Protein AF-A0A397S7T9-F1 (afdb_monomer_lite)

Organism: NCBI:txid658196

Foldseek 3Di:
DDDLLNVLVCCVVVVDDLVVLLVVLVVLDDPQLLSSVVSLVVNLVSNVVVVHDPVSNVSSDDPVSVVVNVVVVVVVVVVVVPVPDPDDPCLPPVNLVVVVVPDDPVDDDDPVVVVSVCSVVVNDPVVVVVDDDDCPDPPDDDDD

pLDDT: mean 87.23, std 10.64, range [47.84, 97.5]

Radius of gyration: 24.39 Å; chains: 1; bounding box: 44×32×79 Å

Sequence (144 aa):
GETIESIAQRIVRDNLGEKEIKAIAKALTTPNPVITTSHLSRLRRELRKLNAPKKIISTTLDEKTTCASNKIQKERRDQCKNEGIDFPDHFSLESVKERLDFYDVSNTPDVQALADVMIMLCIRPAEIKDLHISNGGVIGYAKN

Secondary structure (DSSP, 8-state):
---HHHHHHHHHHTT--HHHHHHHHHHT--SSHHHHHHHHHHHHHHHHHTT--HHHHHHT--HHHHHHHHHHHHHHHHHHTTS-----GGGSHHHHHHHHHT--TTSPP-HHHHHHHHHHHT--HHHHTT--------------

Structure (mmCIF, N/CA/C/O backbone):
data_AF-A0A397S7T9-F1
#
_entry.id   AF-A0A397S7T9-F1
#
loop_
_atom_site.group_PDB
_atom_site.id
_atom_site.type_symbol
_atom_site.label_atom_id
_atom_site.label_alt_id
_atom_site.label_comp_id
_atom_site.label_asym_id
_atom_site.label_entity_id
_atom_site.label_seq_id
_atom_site.pdbx_PDB_ins_code
_atom_site.Cartn_x
_atom_site.Cartn_y
_atom_site.Cartn_z
_atom_site.occupancy
_atom_site.B_iso_or_equiv
_atom_site.auth_seq_id
_atom_site.auth_comp_id
_atom_site.auth_asym_id
_atom_site.auth_atom_id
_atom_site.pdbx_PDB_model_num
ATOM 1 N N . GLY A 1 1 ? 3.751 -14.530 14.466 1.00 64.75 1 GLY A N 1
ATOM 2 C CA . GLY A 1 1 ? 2.804 -13.504 14.946 1.00 64.75 1 GLY A CA 1
ATOM 3 C C . GLY A 1 1 ? 1.504 -13.631 14.182 1.00 64.75 1 GLY A C 1
ATOM 4 O O . GLY A 1 1 ? 1.533 -14.145 13.072 1.00 64.75 1 GLY A O 1
ATOM 5 N N . GLU A 1 2 ? 0.388 -13.211 14.773 1.00 81.25 2 GLU A N 1
ATOM 6 C CA . GLU A 1 2 ? -0.929 -13.197 14.118 1.00 81.25 2 GLU A CA 1
ATOM 7 C C . GLU A 1 2 ? -0.890 -12.324 12.844 1.00 81.25 2 GLU A C 1
ATOM 9 O O . GLU A 1 2 ? -0.288 -11.248 12.854 1.00 81.25 2 GLU A O 1
ATOM 14 N N . THR A 1 3 ? -1.475 -12.781 11.731 1.00 93.50 3 THR A N 1
ATOM 15 C CA . THR A 1 3 ? -1.469 -12.012 10.477 1.00 93.50 3 THR A CA 1
ATOM 16 C C . THR A 1 3 ? -2.605 -10.987 10.475 1.00 93.50 3 THR A C 1
ATOM 18 O O . THR A 1 3 ? -3.627 -11.152 11.136 1.00 93.50 3 THR A O 1
ATOM 21 N N . ILE A 1 4 ? -2.469 -9.912 9.693 1.00 94.69 4 ILE A N 1
ATOM 22 C CA . ILE A 1 4 ? -3.544 -8.910 9.553 1.00 94.69 4 ILE A CA 1
ATOM 23 C C . ILE A 1 4 ? -4.836 -9.543 9.005 1.00 94.69 4 ILE A C 1
ATOM 25 O O . ILE A 1 4 ? -5.935 -9.105 9.341 1.00 94.69 4 ILE A O 1
ATOM 29 N N . GLU A 1 5 ? -4.707 -10.591 8.193 1.00 95.81 5 GLU A N 1
ATOM 30 C CA . GLU A 1 5 ? -5.841 -11.351 7.673 1.00 95.81 5 GLU A CA 1
ATOM 31 C C . GLU A 1 5 ? -6.559 -12.136 8.776 1.00 95.81 5 GLU A C 1
ATOM 33 O O . GLU A 1 5 ? -7.776 -12.011 8.908 1.00 95.81 5 GLU A O 1
ATOM 38 N N . SER A 1 6 ? -5.826 -12.866 9.626 1.00 95.81 6 SER A N 1
ATOM 39 C CA . SER A 1 6 ? -6.439 -13.601 10.738 1.00 95.81 6 SER A CA 1
ATOM 40 C C . SER A 1 6 ? -7.075 -12.660 11.768 1.00 95.81 6 SER A C 1
ATOM 42 O O . SER A 1 6 ? -8.144 -12.964 12.294 1.00 95.81 6 SER A O 1
ATOM 44 N N . ILE A 1 7 ? -6.491 -11.472 11.986 1.00 95.94 7 ILE A N 1
ATOM 45 C CA . ILE A 1 7 ? -7.096 -10.414 12.813 1.00 95.94 7 ILE A CA 1
ATOM 46 C C . ILE A 1 7 ? -8.439 -9.959 12.223 1.00 95.94 7 ILE A C 1
ATOM 48 O O . ILE A 1 7 ? -9.420 -9.840 12.957 1.00 95.94 7 ILE A O 1
ATOM 52 N N . ALA A 1 8 ? -8.505 -9.708 10.910 1.00 96.44 8 ALA A N 1
ATOM 53 C CA . ALA A 1 8 ? -9.741 -9.292 10.244 1.00 96.44 8 ALA A CA 1
ATOM 54 C C . ALA A 1 8 ? -10.831 -10.370 10.342 1.00 96.44 8 ALA A C 1
ATOM 56 O O . ALA A 1 8 ? -11.978 -10.058 10.663 1.00 96.44 8 ALA A O 1
ATOM 57 N N . GLN A 1 9 ? -10.461 -11.636 10.125 1.00 96.38 9 GLN A N 1
ATOM 58 C CA . GLN A 1 9 ? -11.365 -12.776 10.280 1.00 96.38 9 GLN A CA 1
ATOM 59 C C . GLN A 1 9 ? -11.897 -12.878 11.712 1.00 96.38 9 GLN A C 1
ATOM 61 O O . GLN A 1 9 ? -13.097 -13.064 11.896 1.00 96.38 9 GLN A O 1
ATOM 66 N N . ARG A 1 10 ? -11.034 -12.697 12.724 1.00 96.06 10 ARG A N 1
ATOM 67 C CA . ARG A 1 10 ? -11.430 -12.685 14.140 1.00 96.06 10 ARG A CA 1
ATOM 68 C C . ARG A 1 10 ? -12.434 -11.575 14.445 1.00 96.06 10 ARG A C 1
ATOM 70 O O . ARG A 1 10 ? -13.454 -11.847 15.064 1.00 96.06 10 ARG A O 1
ATOM 77 N N . ILE A 1 11 ? -12.184 -10.352 13.969 1.00 95.44 11 ILE A N 1
ATOM 78 C CA . ILE A 1 11 ? -13.087 -9.205 14.178 1.00 95.44 11 ILE A CA 1
ATOM 79 C C . ILE A 1 11 ? -14.503 -9.508 13.673 1.00 95.44 11 ILE A C 1
ATOM 81 O O . ILE A 1 11 ? -15.473 -9.210 14.368 1.00 95.44 11 ILE A O 1
ATOM 85 N N . VAL A 1 12 ? -14.618 -10.086 12.472 1.00 94.69 12 VAL A N 1
ATOM 86 C CA . VAL A 1 12 ? -15.917 -10.384 11.850 1.00 94.69 12 VAL A CA 1
ATOM 87 C C . VAL A 1 12 ? -16.585 -11.594 12.500 1.00 94.69 12 VAL A C 1
ATOM 89 O O . VAL A 1 12 ? -17.764 -11.525 12.828 1.00 94.69 12 VAL A O 1
ATOM 92 N N . ARG A 1 13 ? -15.844 -12.686 12.717 1.00 95.69 13 ARG A N 1
ATOM 93 C CA . ARG A 1 13 ? -16.377 -13.929 13.292 1.00 95.69 13 ARG A CA 1
ATOM 94 C C . ARG A 1 13 ? -16.879 -13.736 14.722 1.00 95.69 13 ARG A C 1
ATOM 96 O O . ARG A 1 13 ? -17.954 -14.222 15.057 1.00 95.69 13 ARG A O 1
ATOM 103 N N . ASP A 1 14 ? -16.114 -13.020 15.540 1.00 95.69 14 ASP A N 1
ATOM 104 C CA . ASP A 1 14 ? -16.400 -12.863 16.968 1.00 95.69 14 ASP A CA 1
ATOM 105 C C . ASP A 1 14 ? -17.301 -11.638 17.237 1.00 95.69 14 ASP A C 1
ATOM 107 O O . ASP A 1 14 ? -17.645 -11.363 18.382 1.00 95.69 14 ASP A O 1
ATOM 111 N N . ASN A 1 15 ? -17.711 -10.909 16.186 1.00 93.50 15 ASN A N 1
ATOM 112 C CA . ASN A 1 15 ? -18.537 -9.698 16.259 1.00 93.50 15 ASN A CA 1
ATOM 113 C C . ASN A 1 15 ? -17.996 -8.654 17.252 1.00 93.50 15 ASN A C 1
ATOM 115 O O . ASN A 1 15 ? -18.744 -8.095 18.058 1.00 93.50 15 ASN A O 1
ATOM 119 N N . LEU A 1 16 ? -16.685 -8.392 17.186 1.00 94.88 16 LEU A N 1
ATOM 120 C CA . LEU A 1 16 ? -16.001 -7.536 18.156 1.00 94.88 16 LEU A CA 1
ATOM 121 C C . LEU A 1 16 ? -16.584 -6.119 18.200 1.00 94.88 16 LEU A C 1
ATOM 123 O O . LEU A 1 16 ? -16.919 -5.509 17.178 1.00 94.88 16 LEU A O 1
ATOM 127 N N . GLY A 1 17 ? -16.649 -5.569 19.410 1.00 92.94 17 GLY A N 1
ATOM 128 C CA . GLY A 1 17 ? -17.130 -4.220 19.655 1.00 92.94 17 GLY A CA 1
ATOM 129 C C . GLY A 1 17 ? -16.114 -3.143 19.267 1.00 92.94 17 GLY A C 1
ATOM 130 O O . GLY A 1 17 ? -14.912 -3.374 19.126 1.00 92.94 17 GLY A O 1
ATOM 131 N N . GLU A 1 18 ? -16.584 -1.897 19.171 1.00 93.62 18 GLU A N 1
ATOM 132 C CA . GLU A 1 18 ? -15.755 -0.748 18.777 1.00 93.62 18 GLU A CA 1
ATOM 133 C C . GLU A 1 18 ? -14.507 -0.565 19.664 1.00 93.62 18 GLU A C 1
ATOM 135 O O . GLU A 1 18 ? -13.429 -0.222 19.177 1.00 93.62 18 GLU A O 1
ATOM 140 N N . LYS A 1 19 ? -14.640 -0.814 20.974 1.00 94.50 19 LYS A N 1
ATOM 141 C CA . LYS A 1 19 ? -13.539 -0.694 21.941 1.00 94.50 19 LYS A CA 1
ATOM 142 C C . LYS A 1 19 ? -12.433 -1.721 21.688 1.00 94.50 19 LYS A C 1
ATOM 144 O O . LYS A 1 19 ? -11.257 -1.375 21.759 1.00 94.50 19 LYS A O 1
ATOM 149 N N . GLU A 1 20 ? -12.804 -2.953 21.361 1.00 95.12 20 GLU A N 1
ATOM 150 C CA . GLU A 1 20 ? -11.862 -4.041 21.083 1.00 95.12 20 GLU A CA 1
ATOM 151 C C . GLU A 1 20 ? -11.155 -3.810 19.750 1.00 95.12 20 GLU A C 1
ATOM 153 O O . GLU A 1 20 ? -9.935 -3.922 19.663 1.00 95.12 20 GLU A O 1
ATOM 158 N N . ILE A 1 21 ? -11.898 -3.368 18.731 1.00 94.62 21 ILE A N 1
ATOM 159 C CA . ILE A 1 21 ? -11.330 -2.987 17.433 1.00 94.62 21 ILE A CA 1
ATOM 160 C C . ILE A 1 21 ? -10.327 -1.835 17.597 1.00 94.62 21 ILE A C 1
ATOM 162 O O . ILE A 1 21 ? -9.244 -1.878 17.012 1.00 94.62 21 ILE A O 1
ATOM 166 N N . LYS A 1 22 ? -10.634 -0.830 18.432 1.00 94.56 22 LYS A N 1
ATOM 167 C CA . LYS A 1 22 ? -9.692 0.253 18.774 1.00 94.56 22 LYS A CA 1
ATOM 168 C C . LYS A 1 22 ? -8.440 -0.270 19.478 1.00 94.56 22 LYS A C 1
ATOM 170 O O . LYS A 1 22 ? -7.342 0.191 19.171 1.00 94.56 22 LYS A O 1
ATOM 175 N N . ALA A 1 23 ? -8.580 -1.229 20.391 1.00 94.81 23 ALA A N 1
ATOM 176 C CA . ALA A 1 23 ? -7.441 -1.851 21.063 1.00 94.81 23 ALA A CA 1
ATOM 177 C C . ALA A 1 23 ? -6.550 -2.621 20.075 1.00 94.81 23 ALA A C 1
ATOM 179 O O . ALA A 1 23 ? -5.331 -2.459 20.102 1.00 94.81 23 ALA A O 1
ATOM 180 N N . ILE A 1 24 ? -7.151 -3.372 19.147 1.00 94.19 24 ILE A N 1
ATOM 181 C CA . ILE A 1 24 ? -6.439 -4.066 18.065 1.00 94.19 24 ILE A CA 1
ATOM 182 C C . ILE A 1 24 ? -5.706 -3.063 17.169 1.00 94.19 24 ILE A C 1
ATOM 184 O O . ILE A 1 24 ? -4.518 -3.231 16.905 1.00 94.19 24 ILE A O 1
ATOM 188 N N . ALA A 1 25 ? -6.380 -1.996 16.730 1.00 93.19 25 ALA A N 1
ATOM 189 C CA . ALA A 1 25 ? -5.763 -0.960 15.905 1.00 93.19 25 ALA A CA 1
ATOM 190 C C . ALA A 1 25 ? -4.562 -0.316 16.617 1.00 93.19 25 ALA A C 1
ATOM 192 O O . ALA A 1 25 ? -3.509 -0.143 16.009 1.00 93.19 25 ALA A O 1
ATOM 193 N N . LYS A 1 26 ? -4.686 -0.045 17.922 1.00 93.06 26 LYS A N 1
ATOM 194 C CA . LYS A 1 26 ? -3.596 0.485 18.748 1.00 93.06 26 LYS A CA 1
ATOM 195 C C . LYS A 1 26 ? -2.440 -0.506 18.909 1.00 93.06 26 LYS A C 1
ATOM 197 O O . LYS A 1 26 ? -1.292 -0.081 18.933 1.00 93.06 26 LYS A O 1
ATOM 202 N N . ALA A 1 27 ? -2.717 -1.806 18.996 1.00 93.38 27 ALA A N 1
ATOM 203 C CA . ALA A 1 27 ? -1.684 -2.841 19.049 1.00 93.38 27 ALA A CA 1
ATOM 204 C C . ALA A 1 27 ? -0.917 -2.988 17.719 1.00 93.38 27 ALA A C 1
ATOM 206 O O . ALA A 1 27 ? 0.233 -3.418 17.720 1.00 93.38 27 ALA A O 1
ATOM 207 N N . LEU A 1 28 ? -1.527 -2.602 16.591 1.00 92.00 28 LEU A N 1
ATOM 208 C CA . LEU A 1 28 ? -0.873 -2.547 15.277 1.00 92.00 28 LEU A CA 1
ATOM 209 C C . LEU A 1 28 ? -0.023 -1.284 15.072 1.00 92.00 28 LEU A C 1
ATOM 211 O O . LEU A 1 28 ? 0.694 -1.186 14.068 1.00 92.00 28 LEU A O 1
ATOM 215 N N . THR A 1 29 ? -0.099 -0.327 16.000 1.00 92.19 29 THR A N 1
ATOM 216 C CA . THR A 1 29 ? 0.695 0.897 15.968 1.00 92.19 29 THR A CA 1
ATOM 217 C C . THR A 1 29 ? 2.158 0.605 16.253 1.00 92.19 29 THR A C 1
ATOM 219 O O . THR A 1 29 ? 2.525 -0.036 17.232 1.00 92.19 29 THR A O 1
ATOM 222 N N . THR A 1 30 ? 3.007 1.149 15.394 1.00 91.44 30 THR A N 1
ATOM 223 C CA . THR A 1 30 ? 4.461 1.151 15.524 1.00 91.44 30 THR A CA 1
ATOM 224 C C . THR A 1 30 ? 4.965 2.590 15.690 1.00 91.44 30 THR A C 1
ATOM 226 O O . THR A 1 30 ? 4.248 3.529 15.322 1.00 91.44 30 THR A O 1
ATOM 229 N N . PRO A 1 31 ? 6.204 2.798 16.178 1.00 91.38 31 PRO A N 1
ATOM 230 C CA . PRO A 1 31 ? 6.805 4.133 16.248 1.00 91.38 31 PRO A CA 1
ATOM 231 C C . PRO A 1 31 ? 6.881 4.843 14.889 1.00 91.38 31 PRO A C 1
ATOM 233 O O . PRO A 1 31 ? 6.898 6.069 14.834 1.00 91.38 31 PRO A O 1
ATOM 236 N N . ASN A 1 32 ? 6.907 4.087 13.785 1.00 93.19 32 ASN A N 1
ATOM 237 C CA . ASN A 1 32 ? 6.895 4.642 12.441 1.00 93.19 32 ASN A CA 1
ATOM 238 C C . ASN A 1 32 ? 5.445 4.812 11.945 1.00 93.19 32 ASN A C 1
ATOM 240 O O . ASN A 1 32 ? 4.783 3.817 11.624 1.00 93.19 32 ASN A O 1
ATOM 244 N N . PRO A 1 33 ? 4.944 6.051 11.792 1.00 91.69 33 PRO A N 1
ATOM 245 C CA . PRO A 1 33 ? 3.565 6.275 11.376 1.00 91.69 33 PRO A CA 1
ATOM 246 C C . PRO A 1 33 ? 3.277 5.747 9.961 1.00 91.69 33 PRO A C 1
ATOM 248 O O . PRO A 1 33 ? 2.140 5.376 9.701 1.00 91.69 33 PRO A O 1
ATOM 251 N N . VAL A 1 34 ? 4.278 5.626 9.075 1.00 93.38 34 VAL A N 1
ATOM 252 C CA . VAL A 1 34 ? 4.116 5.052 7.720 1.00 93.38 34 VAL A CA 1
ATOM 253 C C . VAL A 1 34 ? 3.858 3.543 7.763 1.00 93.38 34 VAL A C 1
ATOM 255 O O . VAL A 1 34 ? 3.054 3.014 6.996 1.00 93.38 34 VAL A O 1
ATOM 258 N N . ILE A 1 35 ? 4.520 2.828 8.675 1.00 93.56 35 ILE A N 1
ATOM 259 C CA . ILE A 1 35 ? 4.282 1.39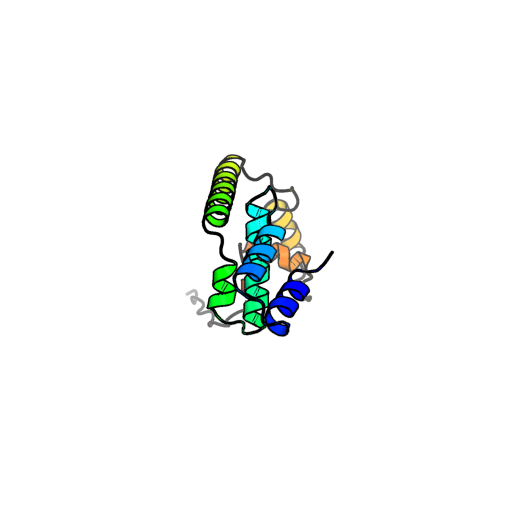0 8.862 1.00 93.56 35 ILE A CA 1
ATOM 260 C C . ILE A 1 35 ? 2.905 1.185 9.495 1.00 93.56 35 ILE A C 1
ATOM 262 O O . ILE A 1 35 ? 2.119 0.361 9.026 1.00 93.56 35 ILE A O 1
ATOM 266 N N . THR A 1 36 ? 2.573 1.994 10.503 1.00 93.94 36 THR A N 1
ATOM 267 C CA . THR A 1 36 ? 1.263 1.957 11.158 1.00 93.94 36 THR A CA 1
ATOM 268 C C . THR A 1 36 ? 0.121 2.191 10.168 1.00 93.94 36 THR A C 1
ATOM 270 O O . THR A 1 36 ? -0.821 1.397 10.115 1.00 93.94 36 THR A O 1
ATOM 273 N N . THR A 1 37 ? 0.196 3.234 9.332 1.00 94.56 37 THR A N 1
ATOM 274 C CA . THR A 1 37 ? -0.833 3.488 8.311 1.00 94.56 37 THR A CA 1
ATOM 275 C C . THR A 1 37 ? -0.936 2.350 7.304 1.00 94.56 37 THR A C 1
ATOM 277 O O . THR A 1 37 ? -2.050 2.011 6.898 1.00 94.56 37 THR A O 1
ATOM 280 N N . SER A 1 38 ? 0.180 1.722 6.927 1.00 93.88 38 SER A N 1
ATOM 281 C CA . SER A 1 38 ? 0.187 0.542 6.056 1.00 93.88 38 SER A CA 1
ATOM 282 C C . SER A 1 38 ? -0.572 -0.634 6.684 1.00 93.88 38 SER A C 1
ATOM 284 O O . SER A 1 38 ? -1.491 -1.178 6.062 1.00 93.88 38 SER A O 1
ATOM 286 N N . HIS A 1 39 ? -0.281 -0.971 7.946 1.00 95.12 39 HIS A N 1
ATOM 287 C CA . HIS A 1 39 ? -0.968 -2.041 8.676 1.00 95.12 39 HIS A CA 1
ATOM 288 C C . HIS A 1 39 ? -2.478 -1.792 8.785 1.00 95.12 39 HIS A C 1
ATOM 290 O O . HIS A 1 39 ? -3.275 -2.662 8.426 1.00 95.12 39 HIS A O 1
ATOM 296 N N . LEU A 1 40 ? -2.885 -0.586 9.197 1.00 95.31 40 LEU A N 1
ATOM 297 C CA . LEU A 1 40 ? -4.300 -0.219 9.319 1.00 95.31 40 LEU A CA 1
ATOM 298 C C . LEU A 1 40 ? -5.010 -0.175 7.957 1.00 95.31 40 LEU A C 1
ATOM 300 O O . LEU A 1 40 ? -6.183 -0.527 7.839 1.00 95.31 40 LEU A O 1
ATOM 304 N N . SER A 1 41 ? -4.318 0.226 6.889 1.00 95.00 41 SER A N 1
ATOM 305 C CA . SER A 1 41 ? -4.864 0.195 5.524 1.00 95.00 41 SER A CA 1
ATOM 306 C C . SER A 1 41 ? -5.090 -1.224 5.028 1.00 95.00 41 SER A C 1
ATOM 308 O O . SER A 1 41 ? -6.144 -1.515 4.454 1.00 95.00 41 SER A O 1
ATOM 310 N N . ARG A 1 42 ? -4.133 -2.117 5.292 1.00 96.12 42 ARG A N 1
ATOM 311 C CA . ARG A 1 42 ? -4.267 -3.536 4.975 1.00 96.12 42 ARG A CA 1
ATOM 312 C C . ARG A 1 42 ? -5.420 -4.160 5.758 1.00 96.12 42 ARG A C 1
ATOM 314 O O . ARG A 1 42 ? -6.257 -4.805 5.136 1.00 96.12 42 ARG A O 1
ATOM 321 N N . LEU A 1 43 ? -5.537 -3.882 7.060 1.00 96.25 43 LEU A N 1
ATOM 322 C CA . LEU A 1 43 ? -6.646 -4.366 7.890 1.00 96.25 43 LEU A CA 1
ATOM 323 C C . LEU A 1 43 ? -8.006 -3.945 7.317 1.00 96.25 43 LEU A C 1
ATOM 325 O O . LEU A 1 43 ? -8.879 -4.783 7.114 1.00 96.25 43 LEU A O 1
ATOM 329 N N . ARG A 1 44 ? -8.168 -2.664 6.961 1.00 96.44 44 ARG A N 1
ATOM 330 C CA . ARG A 1 44 ? -9.401 -2.154 6.335 1.00 96.44 44 ARG A CA 1
ATOM 331 C C . ARG A 1 44 ? -9.725 -2.842 5.015 1.00 96.44 44 ARG A C 1
ATOM 333 O O . ARG A 1 44 ? -10.895 -3.047 4.711 1.00 96.44 44 ARG A O 1
ATOM 340 N N . ARG A 1 45 ? -8.714 -3.170 4.207 1.00 96.94 45 ARG A N 1
ATOM 341 C CA . ARG A 1 45 ? -8.917 -3.891 2.945 1.00 96.94 45 ARG A CA 1
ATOM 342 C C . ARG A 1 45 ? -9.416 -5.311 3.196 1.00 96.94 45 ARG A C 1
ATOM 344 O O . ARG A 1 45 ? -10.377 -5.707 2.549 1.00 96.94 45 ARG A O 1
ATOM 351 N N . GLU A 1 46 ? -8.813 -6.038 4.133 1.00 97.50 46 GLU A N 1
ATOM 352 C CA . GLU A 1 46 ? -9.266 -7.393 4.472 1.00 97.50 46 GLU A CA 1
ATOM 353 C C . GLU A 1 46 ? -10.677 -7.376 5.091 1.00 97.50 46 GLU A C 1
ATOM 355 O O . GLU A 1 46 ? -11.534 -8.145 4.671 1.00 97.50 46 GLU A O 1
ATOM 360 N N . LEU A 1 47 ? -10.989 -6.412 5.967 1.00 96.56 47 LEU A N 1
ATOM 361 C CA . LEU A 1 47 ? -12.350 -6.217 6.491 1.00 96.56 47 LEU A CA 1
ATOM 362 C C . LEU A 1 47 ? -13.384 -5.943 5.382 1.00 96.56 47 LEU A C 1
ATOM 364 O O . LEU A 1 47 ? -14.500 -6.452 5.448 1.00 96.56 47 LEU A O 1
ATOM 368 N N . ARG A 1 48 ? -13.026 -5.177 4.340 1.00 97.12 48 ARG A N 1
ATOM 369 C CA . ARG A 1 48 ? -13.904 -4.959 3.173 1.00 97.12 48 ARG A CA 1
ATOM 370 C C . ARG A 1 48 ? -14.141 -6.238 2.378 1.00 97.12 48 ARG A C 1
ATOM 372 O O . ARG A 1 48 ? -15.269 -6.460 1.960 1.00 97.12 48 ARG A O 1
ATOM 379 N N . LYS A 1 49 ? -13.113 -7.072 2.186 1.00 97.44 49 LYS A N 1
ATOM 380 C CA . LYS A 1 49 ? -13.274 -8.372 1.511 1.00 97.44 49 LYS A CA 1
ATOM 381 C C . LYS A 1 49 ? -14.233 -9.292 2.268 1.00 97.44 49 LYS A C 1
ATOM 383 O O . LYS A 1 49 ? -14.946 -10.064 1.644 1.00 97.44 49 LYS A O 1
ATOM 388 N N . LEU A 1 50 ? -14.273 -9.175 3.596 1.00 96.56 50 LEU A N 1
ATOM 389 C CA . LEU A 1 50 ? -15.191 -9.910 4.470 1.00 96.56 50 LEU A CA 1
ATOM 390 C C . LEU A 1 50 ? -16.573 -9.242 4.619 1.00 96.56 50 LEU A C 1
ATOM 392 O O . LEU A 1 50 ? -17.348 -9.650 5.478 1.00 96.56 50 LEU A O 1
ATOM 396 N N . ASN A 1 51 ? -16.888 -8.210 3.824 1.00 95.88 51 ASN A N 1
ATOM 397 C CA . ASN A 1 51 ? -18.141 -7.448 3.900 1.00 95.88 51 ASN A CA 1
ATOM 398 C C . ASN A 1 51 ? -18.449 -6.871 5.298 1.00 95.88 51 ASN A C 1
ATOM 400 O O . ASN A 1 51 ? -19.612 -6.718 5.676 1.00 95.88 51 ASN A O 1
ATOM 404 N N . ALA A 1 52 ? -17.416 -6.517 6.072 1.00 95.06 52 ALA A N 1
ATOM 405 C CA . ALA A 1 52 ? -17.606 -5.936 7.395 1.00 95.06 52 ALA A CA 1
ATOM 406 C C . ALA A 1 52 ? -18.398 -4.609 7.319 1.00 95.06 52 ALA A C 1
ATOM 408 O O . ALA A 1 52 ? -18.181 -3.803 6.404 1.00 95.06 52 ALA A O 1
ATOM 409 N N . PRO A 1 53 ? -19.270 -4.318 8.303 1.00 94.75 53 PRO A N 1
ATOM 410 C CA . PRO A 1 53 ? -19.995 -3.056 8.377 1.00 94.75 53 PRO A CA 1
ATOM 411 C C . PRO A 1 53 ? -19.079 -1.828 8.282 1.00 94.75 53 PRO A C 1
ATOM 413 O O . PRO A 1 53 ? -18.015 -1.772 8.905 1.00 94.75 53 PRO A O 1
ATOM 416 N N . LYS A 1 54 ? -19.536 -0.776 7.585 1.00 94.56 54 LYS A N 1
ATOM 417 C CA . LYS A 1 54 ? -18.792 0.494 7.441 1.00 94.56 54 LYS A CA 1
ATOM 418 C C . LYS A 1 54 ? -18.347 1.075 8.787 1.00 94.56 54 LYS A C 1
ATOM 420 O O . LYS A 1 54 ? -17.245 1.610 8.871 1.00 94.56 54 LYS A O 1
ATOM 425 N N . LYS A 1 55 ? -19.170 0.918 9.832 1.00 94.38 55 LYS A N 1
ATOM 426 C CA . LYS A 1 55 ? -18.853 1.344 11.202 1.00 94.38 55 LYS A CA 1
ATOM 427 C C . LYS A 1 55 ? -17.558 0.693 11.704 1.00 94.38 55 LYS A C 1
ATOM 429 O O . LYS A 1 55 ? -16.641 1.418 12.067 1.00 94.38 55 LYS A O 1
ATOM 434 N N . ILE A 1 56 ? -17.437 -0.633 11.603 1.00 93.19 56 ILE A N 1
ATOM 435 C CA . ILE A 1 56 ? -16.239 -1.399 12.001 1.00 93.19 56 ILE A CA 1
ATOM 436 C C . ILE A 1 56 ? -15.002 -0.933 11.226 1.00 93.19 56 ILE A C 1
ATOM 438 O O . ILE A 1 56 ? -13.950 -0.686 11.812 1.00 93.19 56 ILE A O 1
ATOM 442 N N . ILE A 1 57 ? -15.130 -0.748 9.909 1.00 94.38 57 ILE A N 1
ATOM 443 C CA . ILE A 1 57 ? -14.023 -0.271 9.067 1.00 94.38 57 ILE A CA 1
ATOM 444 C C . ILE A 1 57 ? -13.587 1.135 9.505 1.00 94.38 57 ILE A C 1
ATOM 446 O O . ILE A 1 57 ? -12.390 1.393 9.635 1.00 94.38 57 ILE A O 1
ATOM 450 N N . SER A 1 58 ? -14.539 2.036 9.761 1.00 94.00 58 SER A N 1
ATOM 451 C CA . SER A 1 58 ? -14.254 3.415 10.177 1.00 94.00 58 SER A CA 1
ATOM 452 C C . SER A 1 58 ? -13.598 3.506 11.555 1.00 94.00 58 SER A C 1
ATOM 454 O O . SER A 1 58 ? -12.751 4.365 11.762 1.00 94.00 58 SER A O 1
ATOM 456 N N . THR A 1 59 ? -13.891 2.574 12.466 1.00 94.88 59 THR A N 1
ATOM 457 C CA . THR A 1 59 ? -13.271 2.505 13.797 1.00 94.88 59 THR A CA 1
ATOM 458 C C . THR A 1 59 ? -11.753 2.320 13.746 1.00 94.88 59 THR A C 1
ATOM 460 O O . THR A 1 59 ? -11.050 2.747 14.657 1.00 94.88 59 THR A O 1
ATOM 463 N N . THR A 1 60 ? -11.239 1.694 12.686 1.00 93.69 60 THR A N 1
ATOM 464 C CA . THR A 1 60 ? -9.793 1.482 12.492 1.00 93.69 60 THR A CA 1
ATOM 465 C C . THR A 1 60 ? -9.070 2.693 11.887 1.00 93.69 60 THR A C 1
ATOM 467 O O . THR A 1 60 ? -7.860 2.638 11.670 1.00 93.69 60 THR A O 1
ATOM 470 N N . LEU A 1 61 ? -9.796 3.771 11.567 1.00 92.00 61 LEU A N 1
ATOM 471 C CA . LEU A 1 61 ? -9.219 4.991 11.020 1.00 92.00 61 LEU A CA 1
ATOM 472 C C . LEU A 1 61 ? -8.551 5.810 12.132 1.00 92.00 61 LEU A C 1
ATOM 474 O O . LEU A 1 61 ? -9.183 6.163 13.122 1.00 92.00 61 LEU A O 1
ATOM 478 N N . ASP A 1 62 ? -7.284 6.155 11.921 1.00 91.88 62 ASP A N 1
ATOM 479 C CA . ASP A 1 62 ? -6.535 7.090 12.758 1.00 91.88 62 ASP A CA 1
ATOM 480 C C . ASP A 1 62 ? -6.088 8.275 11.895 1.00 91.88 62 ASP A C 1
ATOM 482 O O . ASP A 1 62 ? -5.138 8.182 11.108 1.00 91.88 62 ASP A O 1
ATOM 486 N N . GLU A 1 63 ? -6.807 9.389 12.014 1.00 91.88 63 GLU A N 1
ATOM 487 C CA . GLU A 1 63 ? -6.545 10.605 11.240 1.00 91.88 63 GLU A CA 1
ATOM 488 C C . GLU A 1 63 ? -5.189 11.227 11.577 1.00 91.88 63 GLU A C 1
ATOM 490 O O . GLU A 1 63 ? -4.473 11.676 10.678 1.00 91.88 63 GLU A O 1
ATOM 495 N N . LYS A 1 64 ? -4.791 11.202 12.854 1.00 93.31 64 LYS A N 1
ATOM 496 C CA . LYS A 1 64 ? -3.529 11.790 13.315 1.00 93.31 64 LYS A CA 1
ATOM 497 C C . LYS A 1 64 ? -2.346 11.039 12.715 1.00 93.31 64 LYS A C 1
ATOM 499 O O . LYS A 1 64 ? -1.440 11.654 12.149 1.00 93.31 64 LYS A O 1
ATOM 504 N N . THR A 1 65 ? -2.380 9.712 12.790 1.00 92.31 65 THR A N 1
ATOM 505 C CA . THR A 1 65 ? -1.341 8.856 12.205 1.00 92.31 65 THR A CA 1
ATOM 506 C C . THR A 1 65 ? -1.330 8.945 10.679 1.00 92.31 65 THR A C 1
ATOM 508 O O . THR A 1 65 ? -0.259 9.014 10.074 1.00 92.31 65 THR A O 1
ATOM 511 N N . THR A 1 66 ? -2.505 9.040 10.048 1.00 92.62 66 THR A N 1
ATOM 512 C CA . THR A 1 66 ? -2.626 9.256 8.596 1.00 92.62 66 THR A CA 1
ATOM 513 C C . THR A 1 66 ? -1.970 10.566 8.164 1.00 92.62 66 THR A C 1
ATOM 515 O O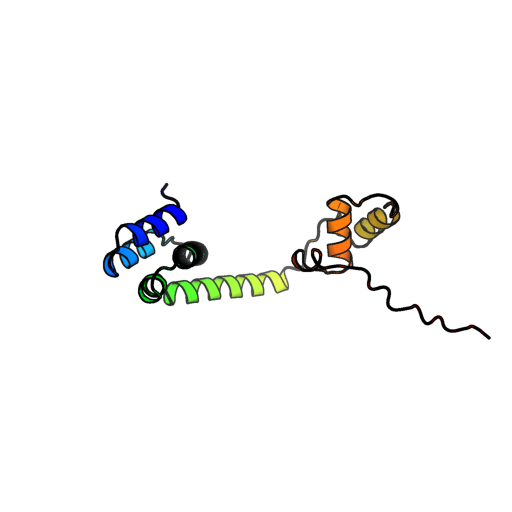 . THR A 1 66 ? -1.167 10.576 7.232 1.00 92.62 66 THR A O 1
ATOM 518 N N . CYS A 1 67 ? -2.244 11.659 8.876 1.00 95.69 67 CYS A N 1
ATOM 519 C CA . CYS A 1 67 ? -1.644 12.962 8.609 1.00 95.69 67 CYS A CA 1
ATOM 520 C C . CYS A 1 67 ? -0.112 12.920 8.749 1.00 95.69 67 CYS A C 1
ATOM 522 O O . CYS A 1 67 ? 0.605 13.339 7.838 1.00 95.69 67 CYS A O 1
ATOM 524 N N . ALA A 1 68 ? 0.396 12.334 9.839 1.00 95.44 68 ALA A N 1
ATOM 525 C CA . ALA A 1 68 ? 1.833 12.194 10.072 1.00 95.44 68 ALA A CA 1
ATOM 526 C C . ALA A 1 68 ? 2.530 11.371 8.973 1.00 95.44 68 ALA A C 1
ATOM 528 O O . ALA A 1 68 ? 3.555 11.791 8.437 1.00 95.44 68 ALA A O 1
A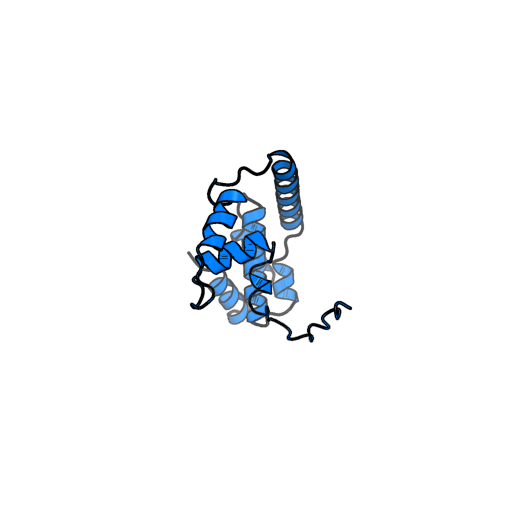TOM 529 N N . SER A 1 69 ? 1.951 10.232 8.584 1.00 95.00 69 SER A N 1
ATOM 530 C CA . SER A 1 69 ? 2.460 9.398 7.488 1.00 95.00 69 SER A CA 1
ATOM 531 C C . SER A 1 69 ? 2.500 10.155 6.160 1.00 95.00 69 SER A C 1
ATOM 533 O O . SER A 1 69 ? 3.508 10.112 5.455 1.00 95.00 69 SER A O 1
ATOM 535 N N . ASN A 1 70 ? 1.422 10.868 5.821 1.00 95.25 70 ASN A N 1
ATOM 536 C CA . ASN A 1 70 ? 1.337 11.634 4.578 1.00 95.25 70 ASN A CA 1
ATOM 537 C C . ASN A 1 70 ? 2.383 12.752 4.531 1.00 95.25 70 ASN A C 1
ATOM 539 O O . ASN A 1 70 ? 2.979 12.986 3.479 1.00 95.25 70 ASN A O 1
ATOM 543 N N . LYS A 1 71 ? 2.634 13.411 5.669 1.00 96.25 71 LYS A N 1
ATOM 544 C CA . LYS A 1 71 ? 3.685 14.424 5.799 1.00 96.25 71 LYS A CA 1
ATOM 545 C C . LYS A 1 71 ? 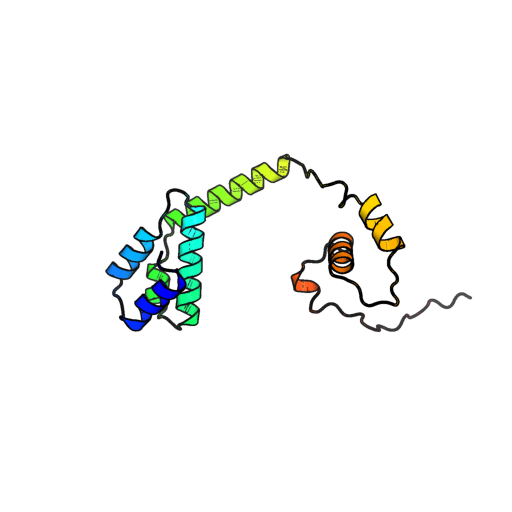5.069 13.827 5.533 1.00 96.25 71 LYS A C 1
ATOM 547 O O . LYS A 1 71 ? 5.761 14.326 4.653 1.00 96.25 71 LYS A O 1
ATOM 552 N N . ILE A 1 72 ? 5.417 12.711 6.181 1.00 95.06 72 ILE A N 1
ATOM 553 C CA . ILE A 1 72 ? 6.705 12.023 5.964 1.00 95.06 72 ILE A CA 1
ATOM 554 C C . ILE A 1 72 ? 6.874 11.605 4.501 1.00 95.06 72 ILE A C 1
ATOM 556 O O . ILE A 1 72 ? 7.930 11.800 3.909 1.00 95.06 72 ILE A O 1
ATOM 560 N N . GLN A 1 73 ? 5.839 11.026 3.889 1.00 93.06 73 GLN A N 1
ATOM 561 C CA . GLN A 1 73 ? 5.904 10.619 2.484 1.00 93.06 73 GLN A CA 1
ATOM 562 C C . GLN A 1 73 ? 6.044 11.815 1.536 1.00 93.06 73 GLN A C 1
ATOM 564 O O . GLN A 1 73 ? 6.717 11.708 0.513 1.00 93.06 73 GLN A O 1
ATOM 569 N N . LYS A 1 74 ? 5.420 12.956 1.854 1.00 94.44 74 LYS A N 1
ATOM 570 C CA . LYS A 1 74 ? 5.596 14.196 1.094 1.00 94.44 74 LYS A CA 1
ATOM 571 C C . LYS A 1 74 ? 7.031 14.712 1.205 1.00 94.44 74 LYS A C 1
ATOM 573 O O . LYS A 1 74 ? 7.641 14.935 0.170 1.00 94.44 74 LYS A O 1
ATOM 578 N N . GLU A 1 75 ? 7.570 14.810 2.417 1.00 93.69 75 GLU A N 1
ATOM 579 C CA . GLU A 1 75 ? 8.946 15.262 2.663 1.00 93.69 75 GLU A CA 1
ATOM 580 C C . GLU A 1 75 ? 9.971 14.378 1.945 1.00 93.69 75 GLU A C 1
ATOM 582 O O . GLU A 1 75 ? 10.844 14.897 1.260 1.00 93.69 75 GLU A O 1
ATOM 587 N N . ARG A 1 76 ? 9.812 13.048 2.001 1.00 90.88 76 ARG A N 1
ATOM 588 C CA . ARG A 1 76 ? 10.668 12.110 1.255 1.00 90.88 76 ARG A CA 1
ATOM 589 C C . ARG A 1 76 ? 10.617 12.343 -0.253 1.00 90.88 76 ARG A C 1
ATOM 591 O O . ARG A 1 76 ? 11.650 12.338 -0.903 1.00 90.88 76 ARG A O 1
ATOM 598 N N . ARG A 1 77 ? 9.427 12.580 -0.818 1.00 88.56 77 ARG A N 1
ATOM 599 C CA . ARG A 1 77 ? 9.307 12.918 -2.247 1.00 88.56 77 ARG A CA 1
ATOM 600 C C . ARG A 1 77 ? 10.002 14.231 -2.579 1.00 88.56 77 ARG A C 1
ATOM 602 O O . ARG A 1 77 ? 10.592 14.333 -3.644 1.00 88.56 77 ARG A O 1
ATOM 609 N N . ASP A 1 78 ? 9.905 15.226 -1.705 1.00 89.56 78 ASP A N 1
ATOM 610 C CA . ASP A 1 78 ? 10.541 16.524 -1.923 1.00 89.56 78 ASP A CA 1
ATOM 611 C C . ASP A 1 78 ? 12.073 16.440 -1.800 1.00 89.56 78 ASP A C 1
ATOM 613 O O . ASP A 1 78 ? 12.767 17.117 -2.553 1.00 89.56 78 ASP A O 1
ATOM 617 N N . GLN A 1 79 ? 12.601 15.562 -0.939 1.00 85.69 79 GLN A N 1
ATOM 618 C CA . GLN A 1 79 ? 14.033 15.240 -0.873 1.00 85.69 79 GLN A CA 1
ATOM 619 C C . GLN A 1 79 ? 14.517 14.557 -2.159 1.00 85.69 79 GLN A C 1
ATOM 621 O O . GLN A 1 79 ? 15.426 15.069 -2.808 1.00 85.69 79 GLN A O 1
ATOM 626 N N . CYS A 1 80 ? 13.845 13.486 -2.599 1.00 81.38 80 CYS A N 1
ATOM 627 C CA . CYS A 1 80 ? 14.256 12.739 -3.792 1.00 81.38 80 CYS A CA 1
ATOM 628 C C . CYS A 1 80 ? 14.178 13.550 -5.096 1.00 81.38 80 CYS A C 1
ATOM 630 O O . CYS A 1 80 ? 14.860 13.219 -6.058 1.00 81.38 80 CYS A O 1
ATOM 632 N N . LYS A 1 81 ? 13.384 14.629 -5.162 1.00 80.25 81 LYS A N 1
ATOM 633 C CA . LYS A 1 81 ? 13.379 15.526 -6.336 1.00 80.25 81 LYS A CA 1
ATOM 634 C C . LYS A 1 81 ? 14.740 16.174 -6.595 1.00 80.25 81 LYS A C 1
ATOM 636 O O . LYS A 1 81 ? 15.032 16.499 -7.740 1.00 80.25 81 LYS A O 1
ATOM 641 N N . ASN A 1 82 ? 15.533 16.387 -5.546 1.00 75.25 82 ASN A N 1
ATOM 642 C CA . ASN A 1 82 ? 16.798 17.116 -5.620 1.00 75.25 82 ASN A CA 1
ATOM 643 C C . ASN A 1 82 ? 18.024 16.190 -5.636 1.00 75.25 82 ASN A C 1
ATOM 645 O O . ASN A 1 82 ? 19.131 16.673 -5.846 1.00 75.25 82 ASN A O 1
ATOM 649 N N . GLU A 1 83 ? 17.844 14.884 -5.419 1.00 77.44 83 GLU A N 1
ATOM 650 C CA . GLU A 1 83 ? 18.937 13.896 -5.370 1.00 77.44 83 GLU A CA 1
ATOM 651 C C . GLU A 1 83 ? 19.460 13.512 -6.766 1.00 77.44 83 GLU A C 1
ATOM 653 O O . GLU A 1 83 ? 20.463 12.813 -6.882 1.00 77.44 83 GLU A O 1
ATOM 658 N N . GLY A 1 84 ? 18.825 14.001 -7.838 1.00 70.62 84 GLY A N 1
ATOM 659 C CA . GLY A 1 84 ? 19.044 13.453 -9.173 1.00 70.62 84 GLY A CA 1
ATOM 660 C C . GLY A 1 84 ? 18.574 11.998 -9.233 1.00 70.62 84 GLY A C 1
ATOM 661 O O . GLY A 1 84 ? 17.995 11.474 -8.282 1.00 70.62 84 GLY A O 1
ATOM 662 N N . ILE A 1 85 ? 18.774 11.340 -10.368 1.00 73.38 85 ILE A N 1
ATOM 663 C CA . ILE A 1 85 ? 18.527 9.904 -10.464 1.00 73.38 85 ILE A CA 1
ATOM 664 C C . ILE A 1 85 ? 19.847 9.253 -10.847 1.00 73.38 85 ILE A C 1
ATOM 666 O O . ILE A 1 85 ? 20.363 9.498 -11.935 1.00 73.38 85 ILE A O 1
ATOM 670 N N . ASP A 1 86 ? 20.388 8.456 -9.930 1.00 80.00 86 ASP A N 1
ATOM 671 C CA . ASP A 1 86 ? 21.520 7.576 -10.198 1.00 80.00 86 ASP A CA 1
ATOM 672 C C . ASP A 1 86 ? 20.975 6.294 -10.833 1.00 80.00 86 ASP A C 1
ATOM 674 O O . ASP A 1 86 ? 20.486 5.386 -10.153 1.00 80.00 86 ASP A O 1
ATOM 678 N N . PHE A 1 87 ? 20.915 6.286 -12.165 1.00 75.06 87 PHE A N 1
ATOM 679 C CA . PHE A 1 87 ? 20.466 5.122 -12.913 1.00 75.06 87 PHE A CA 1
ATOM 680 C C . PHE A 1 87 ? 21.635 4.147 -13.068 1.00 75.06 87 PHE A C 1
ATOM 682 O O . PHE A 1 87 ? 22.683 4.553 -13.564 1.00 75.06 87 PHE A O 1
ATOM 689 N N . PRO A 1 88 ? 21.460 2.856 -12.731 1.00 84.25 88 PRO A N 1
ATOM 690 C CA . PRO A 1 88 ? 22.438 1.837 -13.088 1.00 84.25 88 PRO A CA 1
ATOM 691 C C . PRO A 1 88 ? 22.753 1.883 -14.588 1.00 84.25 88 PRO A C 1
ATOM 693 O O . PRO A 1 88 ? 21.826 2.027 -15.386 1.00 84.25 88 PRO A O 1
ATOM 696 N N . ASP A 1 89 ? 24.011 1.654 -14.975 1.00 87.19 89 ASP A N 1
ATOM 697 C CA . ASP A 1 89 ? 24.457 1.675 -16.383 1.00 87.19 89 ASP A CA 1
ATOM 698 C C . ASP A 1 89 ? 23.601 0.792 -17.305 1.00 87.19 89 ASP A C 1
ATOM 700 O O . ASP A 1 89 ? 23.383 1.109 -18.472 1.00 87.19 89 ASP A O 1
ATOM 704 N N . HIS A 1 90 ? 23.045 -0.301 -16.773 1.00 83.44 90 HIS A N 1
ATOM 705 C CA . HIS A 1 90 ? 22.124 -1.188 -17.491 1.00 83.44 90 HIS A CA 1
ATOM 706 C C . HIS A 1 90 ? 20.856 -0.475 -18.007 1.00 83.44 90 HIS A C 1
ATOM 708 O O . HIS A 1 90 ? 20.247 -0.922 -18.980 1.00 83.44 90 HIS A O 1
ATOM 714 N N . PHE A 1 91 ? 20.442 0.618 -17.370 1.00 80.62 91 PHE A N 1
ATOM 715 C CA . PHE A 1 91 ? 19.298 1.440 -17.766 1.00 80.62 91 PHE A CA 1
ATOM 716 C C . PHE A 1 91 ? 19.703 2.729 -18.487 1.00 80.62 91 PHE A C 1
ATOM 718 O O . PHE A 1 91 ? 18.842 3.579 -18.719 1.00 80.62 91 PHE A O 1
ATOM 725 N N . SER A 1 92 ? 20.977 2.882 -18.870 1.00 85.81 92 SER A N 1
ATOM 726 C CA . SER A 1 92 ? 21.364 3.947 -19.793 1.00 85.81 92 SER A CA 1
ATOM 727 C C . SER A 1 92 ? 20.661 3.764 -21.138 1.00 85.81 92 SER A C 1
ATOM 729 O O . SER A 1 92 ? 20.308 2.648 -21.540 1.00 85.81 92 SER A O 1
ATOM 731 N N . LEU A 1 93 ? 20.446 4.873 -21.844 1.00 83.38 93 LEU A N 1
ATOM 732 C CA . LEU A 1 93 ? 19.782 4.852 -23.143 1.00 83.38 93 LEU A CA 1
ATOM 733 C C . LEU A 1 93 ? 20.574 4.007 -24.149 1.00 83.38 93 LEU A C 1
ATOM 735 O O . LEU A 1 93 ? 19.982 3.269 -24.932 1.00 83.38 93 LEU A O 1
ATOM 739 N N . GLU A 1 94 ? 21.902 4.090 -24.096 1.00 88.88 94 GLU A N 1
ATOM 740 C CA . GLU A 1 94 ? 22.829 3.325 -24.922 1.00 88.88 94 GLU A CA 1
ATOM 741 C C . GLU A 1 94 ? 22.694 1.822 -24.658 1.00 88.88 94 GLU A C 1
ATOM 743 O O . GLU A 1 94 ? 22.492 1.062 -25.602 1.00 88.88 94 GLU A O 1
ATOM 748 N N . SER A 1 95 ? 22.714 1.407 -23.386 1.00 88.06 95 SER A N 1
ATOM 749 C CA . SER A 1 95 ? 22.588 -0.002 -22.994 1.00 88.06 95 SER A CA 1
ATOM 750 C C . SER A 1 95 ? 21.221 -0.584 -23.357 1.00 88.06 95 SER A C 1
ATOM 752 O O . SER A 1 95 ? 21.132 -1.716 -23.828 1.00 88.06 95 SER A O 1
ATOM 754 N N . VAL A 1 96 ? 20.138 0.172 -23.132 1.00 85.75 96 VAL A N 1
ATOM 755 C CA . VAL A 1 96 ? 18.777 -0.257 -23.499 1.00 85.75 96 VAL A CA 1
ATOM 756 C 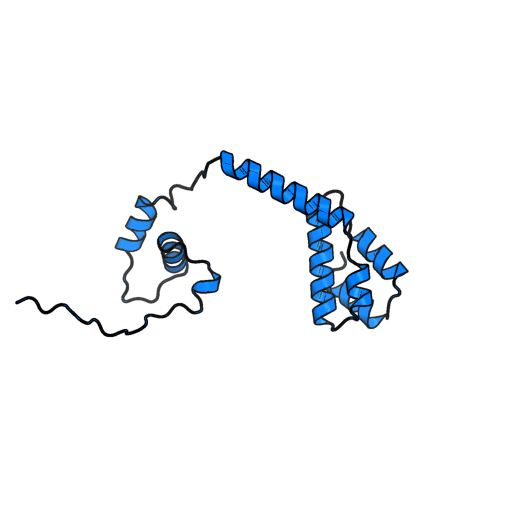C . VAL A 1 96 ? 18.658 -0.382 -25.018 1.00 85.75 96 VAL A C 1
ATOM 758 O O . VAL A 1 96 ? 18.108 -1.365 -25.508 1.00 85.75 96 VAL A O 1
ATOM 761 N N . LYS A 1 97 ? 19.199 0.581 -25.773 1.00 86.75 97 LYS A N 1
ATOM 762 C CA . LYS A 1 97 ? 19.187 0.549 -27.237 1.00 86.75 97 LYS A CA 1
ATOM 763 C C . LYS A 1 97 ? 19.960 -0.647 -27.787 1.00 86.75 97 LYS A C 1
ATOM 765 O O . LYS A 1 97 ? 19.430 -1.347 -28.639 1.00 86.75 97 LYS A O 1
ATOM 770 N N . GLU A 1 98 ? 21.161 -0.904 -27.273 1.00 90.50 98 GLU A N 1
ATOM 771 C CA . GLU A 1 98 ? 21.977 -2.042 -27.699 1.00 90.50 98 GLU A CA 1
ATOM 772 C C . GLU A 1 98 ? 21.220 -3.361 -27.512 1.00 90.50 98 GLU A C 1
ATOM 774 O O . GLU A 1 98 ? 21.116 -4.143 -28.452 1.00 90.50 98 GLU A O 1
ATOM 779 N N . ARG A 1 99 ? 20.595 -3.582 -26.346 1.00 89.69 99 ARG A N 1
ATOM 780 C CA . ARG A 1 99 ? 19.780 -4.788 -26.114 1.00 89.69 99 ARG A CA 1
ATOM 781 C C . ARG A 1 99 ? 18.617 -4.913 -27.092 1.00 89.69 99 ARG A C 1
ATOM 783 O O . ARG A 1 99 ? 18.366 -6.006 -27.591 1.00 89.69 99 ARG A O 1
ATOM 790 N N . LEU A 1 100 ? 17.931 -3.808 -27.379 1.00 85.19 100 LEU A N 1
ATOM 791 C CA . LEU A 1 100 ? 16.803 -3.802 -28.309 1.00 85.19 100 LEU A CA 1
ATOM 792 C C . LEU A 1 100 ? 17.225 -4.104 -29.749 1.00 85.19 100 LEU A C 1
ATOM 794 O O . LEU A 1 100 ? 16.510 -4.831 -30.435 1.00 85.19 100 LEU A O 1
ATOM 798 N N . ASP A 1 101 ? 18.387 -3.611 -30.183 1.00 88.69 101 ASP A N 1
ATOM 799 C CA . ASP A 1 101 ? 18.940 -3.886 -31.515 1.00 88.69 101 ASP A CA 1
ATOM 800 C C . ASP A 1 101 ? 19.280 -5.381 -31.704 1.00 88.69 101 ASP A C 1
ATOM 802 O O . ASP A 1 101 ? 19.265 -5.885 -32.828 1.00 88.69 101 ASP A O 1
ATOM 806 N N . PHE A 1 102 ? 19.545 -6.108 -30.612 1.00 87.06 102 PHE A N 1
ATOM 807 C CA . PHE A 1 102 ? 19.808 -7.551 -30.625 1.00 87.06 102 PHE A CA 1
ATOM 808 C C . PHE A 1 102 ? 18.554 -8.429 -30.495 1.00 87.06 102 PHE A C 1
ATOM 810 O O . PHE A 1 102 ? 18.663 -9.649 -30.658 1.00 87.06 102 PHE A O 1
ATOM 817 N N . TYR A 1 103 ? 17.372 -7.871 -30.210 1.00 85.69 103 TYR A N 1
ATOM 818 C CA . TYR A 1 103 ? 16.170 -8.692 -30.071 1.00 85.69 103 TYR A CA 1
ATOM 819 C C . TYR A 1 103 ? 15.653 -9.198 -31.418 1.00 85.69 103 TYR A C 1
ATOM 821 O O . TYR A 1 103 ? 15.278 -8.432 -32.304 1.00 85.69 103 TYR A O 1
ATOM 829 N N . ASP A 1 104 ? 15.539 -10.523 -31.534 1.00 84.75 104 ASP A N 1
ATOM 830 C CA . ASP A 1 104 ? 14.805 -11.156 -32.625 1.00 84.75 104 ASP A CA 1
ATOM 831 C C . ASP A 1 104 ? 13.297 -11.054 -32.369 1.00 84.75 104 ASP A C 1
ATOM 833 O O . ASP A 1 104 ? 12.717 -11.823 -31.598 1.00 84.75 104 ASP A O 1
ATOM 837 N N . VAL A 1 105 ? 12.660 -10.111 -33.062 1.00 80.62 105 VAL A N 1
ATOM 838 C CA . VAL A 1 105 ? 11.209 -9.864 -33.014 1.00 80.62 105 VAL A CA 1
ATOM 839 C C . VAL A 1 105 ? 10.365 -11.025 -33.557 1.00 80.62 105 VAL A C 1
ATOM 841 O O . VAL A 1 105 ? 9.142 -11.000 -33.426 1.00 80.62 105 VAL A O 1
ATOM 844 N N . SER A 1 106 ? 10.992 -12.036 -34.166 1.00 84.38 106 SER A N 1
ATOM 845 C CA . SER A 1 106 ? 10.323 -13.249 -34.652 1.00 84.38 106 SER A CA 1
ATOM 846 C C . SER A 1 106 ? 10.042 -14.252 -33.530 1.00 84.38 106 SER A C 1
ATOM 848 O O . SER A 1 106 ? 9.193 -15.130 -33.695 1.00 84.38 106 SER A O 1
ATOM 850 N N . ASN A 1 107 ? 10.741 -14.134 -32.397 1.00 85.31 107 ASN A N 1
ATOM 851 C CA . ASN A 1 107 ? 10.569 -15.005 -31.238 1.00 85.31 107 ASN A CA 1
ATOM 852 C C . ASN A 1 107 ? 9.677 -14.355 -30.180 1.00 85.31 107 ASN A C 1
ATOM 854 O O . ASN A 1 107 ? 9.535 -13.135 -30.097 1.00 85.31 107 ASN A O 1
ATOM 858 N N . THR A 1 108 ? 9.096 -15.188 -29.319 1.00 83.81 108 THR A N 1
ATOM 859 C CA . THR A 1 108 ? 8.372 -14.699 -28.144 1.00 83.81 108 THR A CA 1
ATOM 860 C C . THR A 1 108 ? 9.343 -13.954 -27.218 1.00 83.81 108 THR A C 1
ATOM 862 O O . THR A 1 108 ? 10.344 -14.552 -26.815 1.00 83.81 108 THR A O 1
ATOM 865 N N . PRO A 1 109 ? 9.067 -12.690 -26.849 1.00 80.56 109 PRO A N 1
ATOM 866 C CA . PRO A 1 109 ? 9.946 -11.921 -25.978 1.00 80.56 109 PRO A CA 1
ATOM 867 C C . PRO A 1 109 ? 9.985 -12.511 -24.566 1.00 80.56 109 PRO A C 1
ATOM 8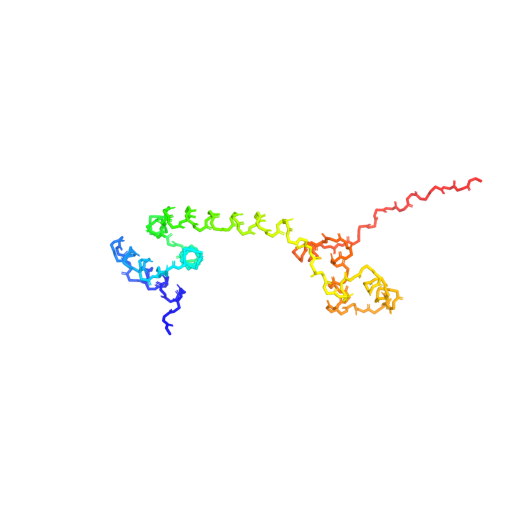69 O O . PRO A 1 109 ? 8.973 -12.989 -24.044 1.00 80.56 109 PRO A O 1
ATOM 872 N N . ASP A 1 110 ? 11.155 -12.448 -23.936 1.00 87.00 110 ASP A N 1
ATOM 873 C CA . ASP A 1 110 ? 11.325 -12.804 -22.532 1.00 87.00 110 ASP A CA 1
ATOM 874 C C . ASP A 1 110 ? 10.958 -11.633 -21.593 1.00 87.00 110 ASP A C 1
ATOM 876 O O . ASP A 1 110 ? 10.561 -10.541 -22.011 1.00 87.00 110 ASP A O 1
ATOM 880 N N . VAL A 1 111 ? 11.054 -11.865 -20.281 1.00 86.88 111 VAL A N 1
ATOM 881 C CA . VAL A 1 111 ? 10.722 -10.851 -19.264 1.00 86.88 111 VAL A CA 1
ATOM 882 C C . VAL A 1 111 ? 11.653 -9.634 -19.346 1.00 86.88 111 VAL A C 1
ATOM 884 O O . VAL A 1 111 ? 11.236 -8.529 -18.997 1.00 86.88 111 VAL A O 1
ATOM 887 N N . GLN A 1 112 ? 12.891 -9.816 -19.813 1.00 86.31 112 GLN A N 1
ATOM 888 C CA . GLN A 1 112 ? 13.861 -8.733 -19.947 1.00 86.31 112 GLN A CA 1
ATOM 889 C C . GLN A 1 112 ? 13.512 -7.837 -21.136 1.00 86.31 112 GLN A C 1
ATOM 891 O O . GLN A 1 112 ? 13.424 -6.624 -20.962 1.00 86.31 112 GLN A O 1
ATOM 896 N N . ALA A 1 113 ? 13.176 -8.432 -22.281 1.00 84.44 113 ALA A N 1
ATOM 897 C CA . ALA A 1 113 ? 12.669 -7.715 -23.445 1.00 84.44 113 ALA A CA 1
ATOM 898 C C . ALA A 1 113 ? 11.410 -6.912 -23.102 1.00 84.44 113 ALA A C 1
ATOM 900 O O . ALA A 1 113 ? 11.270 -5.756 -23.504 1.00 84.44 113 ALA A O 1
ATOM 901 N N . LEU A 1 114 ? 10.518 -7.483 -22.284 1.00 86.19 114 LEU A N 1
ATOM 902 C CA . LEU A 1 114 ? 9.347 -6.757 -21.807 1.00 86.19 114 LEU A CA 1
ATOM 903 C C . LEU A 1 114 ? 9.727 -5.547 -20.940 1.00 86.19 114 LEU A C 1
ATOM 905 O O . LEU A 1 114 ? 9.200 -4.457 -21.155 1.00 86.19 114 LEU A O 1
ATOM 909 N N . ALA A 1 115 ? 10.638 -5.719 -19.980 1.00 85.56 115 ALA A N 1
ATOM 910 C CA . ALA A 1 115 ? 11.097 -4.633 -19.118 1.00 85.56 115 ALA A CA 1
ATOM 911 C C . ALA A 1 115 ? 11.784 -3.509 -19.912 1.00 85.56 115 ALA A C 1
ATOM 913 O O . ALA A 1 115 ? 11.542 -2.333 -19.644 1.00 85.56 115 ALA A O 1
ATOM 914 N N . ASP A 1 116 ? 12.580 -3.850 -20.921 1.00 85.88 116 ASP A N 1
ATOM 915 C CA . ASP A 1 116 ? 13.265 -2.872 -21.767 1.00 85.88 116 ASP A CA 1
ATOM 916 C C . ASP A 1 116 ? 12.283 -2.061 -22.617 1.00 85.88 116 ASP A C 1
ATOM 918 O O . ASP A 1 116 ? 12.389 -0.835 -22.683 1.00 85.88 116 ASP A O 1
ATOM 922 N N . VAL A 1 117 ? 11.255 -2.710 -23.175 1.00 81.00 117 VAL A N 1
ATOM 923 C CA . VAL A 1 117 ? 10.164 -2.028 -23.891 1.00 81.00 117 VAL A CA 1
ATOM 924 C C . VAL A 1 117 ? 9.375 -1.104 -22.957 1.00 81.00 117 VAL A C 1
ATOM 926 O O . VAL A 1 117 ? 9.031 0.013 -23.345 1.00 81.00 117 VAL A O 1
ATOM 929 N N . MET A 1 118 ? 9.116 -1.515 -21.712 1.00 87.12 118 MET A N 1
ATOM 930 C CA . MET A 1 118 ? 8.450 -0.660 -20.719 1.00 87.12 118 MET A CA 1
ATOM 931 C C . MET A 1 118 ? 9.237 0.607 -20.420 1.00 87.12 118 MET A C 1
ATOM 933 O O . MET A 1 118 ? 8.653 1.685 -20.321 1.00 87.12 118 MET A O 1
ATOM 937 N N . ILE A 1 119 ? 10.550 0.459 -20.253 1.00 84.44 119 ILE A N 1
ATOM 938 C CA . ILE A 1 119 ? 11.456 1.559 -19.935 1.00 84.44 119 ILE A CA 1
ATOM 939 C C . ILE A 1 119 ? 11.565 2.497 -21.132 1.00 84.44 119 ILE A C 1
ATOM 941 O O . ILE A 1 119 ? 11.389 3.700 -20.964 1.00 84.44 119 ILE A O 1
ATOM 945 N N . MET A 1 120 ? 11.761 1.953 -22.338 1.00 83.81 120 MET A N 1
ATOM 946 C CA . MET A 1 120 ? 11.826 2.735 -23.574 1.00 83.81 120 MET A CA 1
ATOM 947 C C . MET A 1 120 ? 10.542 3.534 -23.820 1.00 83.81 120 MET A C 1
ATOM 949 O O . MET A 1 120 ? 10.602 4.713 -24.162 1.00 83.81 120 MET A O 1
ATOM 953 N N . LEU A 1 121 ? 9.378 2.901 -23.672 1.00 82.44 121 LEU A N 1
ATOM 954 C CA . LEU A 1 121 ? 8.090 3.535 -23.959 1.00 82.44 121 LEU A CA 1
ATOM 955 C C . LEU A 1 121 ? 7.534 4.331 -22.770 1.00 82.44 121 LEU A C 1
ATOM 957 O O . LEU A 1 121 ? 6.470 4.937 -22.887 1.00 82.44 121 LEU A O 1
ATOM 961 N N . CYS A 1 122 ? 8.228 4.331 -21.627 1.00 85.69 122 CYS A N 1
ATOM 962 C CA . CYS A 1 122 ? 7.750 4.901 -20.368 1.00 85.69 122 CYS A CA 1
ATOM 963 C C . CYS A 1 122 ? 6.354 4.376 -19.957 1.00 85.69 122 CYS A C 1
ATOM 965 O O . CYS A 1 122 ? 5.552 5.109 -19.370 1.00 85.69 122 CYS A O 1
ATOM 967 N N . ILE A 1 123 ? 6.054 3.110 -20.269 1.00 86.94 123 ILE A N 1
ATOM 968 C CA . ILE A 1 123 ? 4.752 2.474 -20.018 1.00 86.94 123 ILE A CA 1
ATOM 969 C C . ILE A 1 123 ? 4.723 1.869 -18.612 1.00 86.94 123 ILE A C 1
ATOM 971 O O . ILE A 1 123 ? 5.679 1.237 -18.155 1.00 86.94 123 ILE A O 1
ATOM 975 N N . ARG A 1 124 ? 3.596 2.009 -17.906 1.00 88.38 124 ARG A N 1
ATOM 976 C CA . ARG A 1 124 ? 3.418 1.378 -16.593 1.00 88.38 124 ARG A CA 1
ATOM 977 C C . ARG A 1 124 ? 3.191 -0.128 -16.756 1.00 88.38 124 ARG A C 1
ATOM 979 O O . ARG A 1 124 ? 2.433 -0.535 -17.633 1.00 88.38 124 ARG A O 1
ATOM 986 N N . PRO A 1 125 ? 3.689 -0.972 -15.832 1.00 86.06 125 PRO A N 1
ATOM 987 C CA . PRO A 1 125 ? 3.459 -2.420 -15.883 1.00 86.06 125 PRO A CA 1
ATOM 988 C C . PRO A 1 125 ? 1.983 -2.826 -16.063 1.00 86.06 125 PRO A C 1
ATOM 990 O O . PRO A 1 125 ? 1.672 -3.791 -16.751 1.00 86.06 125 PRO A O 1
ATOM 993 N N . ALA A 1 126 ? 1.058 -2.068 -15.465 1.00 86.25 126 ALA A N 1
ATOM 994 C CA . ALA A 1 126 ? -0.379 -2.329 -15.541 1.00 86.25 126 ALA A CA 1
ATOM 995 C C . ALA A 1 126 ? -1.027 -1.989 -16.898 1.00 86.25 126 ALA A C 1
ATOM 997 O O . ALA A 1 126 ? -2.158 -2.405 -17.126 1.00 86.25 126 ALA A O 1
ATOM 998 N N . GLU A 1 127 ? -0.354 -1.226 -17.760 1.00 85.31 127 GLU A N 1
ATOM 999 C CA . GLU A 1 127 ? -0.850 -0.813 -19.082 1.00 85.31 127 GLU A CA 1
ATOM 1000 C C . GLU A 1 127 ? -0.463 -1.826 -20.173 1.00 85.31 127 GLU A C 1
ATOM 1002 O O . GLU A 1 127 ? -1.171 -1.973 -21.162 1.00 85.31 127 GLU A O 1
ATOM 1007 N N . ILE A 1 128 ? 0.605 -2.598 -19.957 1.00 83.62 128 ILE A N 1
ATOM 1008 C CA . ILE A 1 128 ? 1.091 -3.631 -20.888 1.00 83.62 128 ILE A CA 1
ATOM 1009 C C . ILE A 1 128 ? 0.070 -4.732 -21.121 1.00 83.62 128 ILE A C 1
ATOM 1011 O O . ILE A 1 128 ? -0.053 -5.226 -22.235 1.00 83.62 128 ILE A O 1
ATOM 1015 N N . LYS A 1 129 ? -0.639 -5.156 -20.067 1.00 81.56 129 LYS A N 1
ATOM 1016 C CA . LYS A 1 129 ? -1.561 -6.301 -20.152 1.00 81.56 129 LYS A CA 1
ATOM 1017 C C . LYS A 1 129 ? -2.661 -6.107 -21.196 1.00 81.56 129 LYS A C 1
ATOM 1019 O O . LYS A 1 129 ? -3.194 -7.091 -21.691 1.00 81.56 129 LYS A O 1
ATOM 1024 N N . ASP A 1 130 ? -2.972 -4.853 -21.515 1.00 83.25 130 ASP A N 1
ATOM 1025 C CA . ASP A 1 130 ? -4.002 -4.480 -22.479 1.00 83.25 130 ASP A CA 1
ATOM 1026 C C . ASP A 1 130 ? -3.386 -3.864 -23.762 1.00 83.25 130 ASP A C 1
ATOM 1028 O O . ASP A 1 130 ? -4.111 -3.366 -24.632 1.00 83.25 130 ASP A O 1
ATOM 1032 N N . LEU A 1 131 ? -2.049 -3.891 -23.896 1.00 81.19 131 LEU A N 1
ATOM 1033 C CA . LEU A 1 131 ? -1.319 -3.379 -25.054 1.00 81.19 131 LEU A CA 1
ATOM 1034 C C . LEU A 1 131 ? -1.548 -4.296 -26.257 1.00 81.19 131 LEU A C 1
ATOM 1036 O O . LEU A 1 131 ? -1.266 -5.491 -26.222 1.00 81.19 131 LEU A O 1
ATOM 1040 N N . HIS A 1 132 ? -2.040 -3.717 -27.343 1.00 80.06 132 HIS A N 1
ATOM 1041 C CA . HIS A 1 132 ? -2.268 -4.417 -28.597 1.00 80.06 132 HIS A CA 1
ATOM 1042 C C . HIS A 1 132 ? -1.955 -3.485 -29.765 1.00 80.06 132 HIS A C 1
ATOM 1044 O O . HIS A 1 132 ? -2.139 -2.269 -29.680 1.00 80.06 132 HIS A O 1
ATOM 1050 N N . ILE A 1 133 ? -1.491 -4.059 -30.872 1.00 78.88 133 ILE A N 1
ATOM 1051 C CA . ILE A 1 133 ? -1.338 -3.327 -32.127 1.00 78.88 133 ILE A CA 1
ATOM 1052 C C . ILE A 1 133 ? -2.734 -3.183 -32.730 1.00 78.88 133 ILE A C 1
ATOM 1054 O O . ILE A 1 133 ? -3.386 -4.178 -33.049 1.00 78.88 133 ILE A O 1
ATOM 1058 N N . SER A 1 134 ? -3.214 -1.950 -32.882 1.00 78.50 134 SER A N 1
ATOM 1059 C CA . SER A 1 134 ? -4.400 -1.692 -33.691 1.00 78.50 134 SER A CA 1
ATOM 1060 C C . SER A 1 134 ? -3.974 -1.589 -35.157 1.00 78.50 134 SER A C 1
ATOM 1062 O O . SER A 1 134 ? -3.157 -0.747 -35.523 1.00 78.50 134 SER A O 1
ATOM 1064 N N . ASN A 1 135 ? -4.528 -2.443 -36.021 1.00 71.00 135 ASN A N 1
ATOM 1065 C CA . ASN A 1 135 ? -4.364 -2.348 -37.477 1.00 71.00 135 ASN A CA 1
ATOM 1066 C C . ASN A 1 135 ? -5.200 -1.181 -38.040 1.00 71.00 135 ASN A C 1
ATOM 1068 O O . ASN A 1 135 ? -6.036 -1.362 -38.925 1.00 71.00 135 ASN A O 1
ATOM 1072 N N . GLY A 1 136 ? -5.016 0.029 -37.505 1.00 63.38 136 GLY A N 1
ATOM 1073 C CA . GLY A 1 136 ? -5.492 1.238 -38.163 1.00 63.38 136 GLY A CA 1
ATOM 1074 C C . GLY A 1 136 ? -4.770 1.335 -39.501 1.00 63.38 136 GLY A C 1
ATOM 1075 O O . GLY A 1 136 ? -3.550 1.471 -39.517 1.00 63.38 136 GLY A O 1
ATOM 1076 N N . GLY A 1 137 ? -5.503 1.164 -40.604 1.00 52.69 137 GLY A N 1
ATOM 1077 C CA . GLY A 1 137 ? -4.931 1.073 -41.944 1.00 52.69 137 GLY A CA 1
ATOM 1078 C C . GLY A 1 137 ? -3.889 2.162 -42.183 1.00 52.69 137 GLY A C 1
ATOM 1079 O O . GLY A 1 137 ? -4.175 3.348 -42.027 1.00 52.69 137 GLY A O 1
ATOM 1080 N N . VAL A 1 138 ? -2.675 1.749 -42.544 1.00 55.97 138 VAL A N 1
ATOM 1081 C CA . VAL A 1 138 ? -1.625 2.652 -43.007 1.00 55.97 138 VAL A CA 1
ATOM 1082 C C . VAL A 1 138 ? -2.146 3.315 -44.279 1.00 55.97 138 VAL A C 1
ATOM 1084 O O . VAL A 1 138 ? -2.089 2.733 -45.360 1.00 55.97 138 VAL A O 1
ATOM 1087 N N . ILE A 1 139 ? -2.692 4.526 -44.163 1.00 52.31 139 ILE A N 1
ATOM 1088 C CA . ILE A 1 139 ? -2.979 5.365 -45.326 1.00 52.31 139 ILE A CA 1
ATOM 1089 C C . ILE A 1 139 ? -1.627 5.932 -45.754 1.00 52.31 139 ILE A C 1
ATOM 1091 O O . ILE A 1 139 ? -1.207 7.003 -45.324 1.00 52.31 139 ILE A O 1
ATOM 1095 N N . GLY A 1 140 ? -0.882 5.133 -46.517 1.00 51.19 140 GLY A N 1
ATOM 1096 C CA . GLY A 1 140 ? 0.374 5.558 -47.110 1.00 51.19 140 GLY A CA 1
ATOM 1097 C C . GLY A 1 140 ? 0.132 6.764 -48.013 1.00 51.19 140 GLY A C 1
ATOM 1098 O O . GLY A 1 140 ? -0.760 6.745 -48.861 1.00 51.19 140 GLY A O 1
ATOM 1099 N N . TYR A 1 141 ? 0.934 7.813 -47.844 1.00 57.53 141 TYR A N 1
ATOM 1100 C CA . TYR A 1 141 ? 1.032 8.865 -48.846 1.00 57.53 141 TYR A CA 1
ATOM 1101 C C . TYR A 1 141 ? 1.594 8.241 -50.125 1.00 57.53 141 TYR A C 1
ATOM 1103 O O . TYR A 1 141 ? 2.753 7.822 -50.159 1.00 57.53 141 TYR A O 1
ATOM 1111 N N . ALA A 1 142 ? 0.769 8.156 -51.169 1.00 47.84 142 ALA A N 1
ATOM 1112 C CA . ALA A 1 142 ? 1.240 7.843 -52.508 1.00 47.84 142 ALA A CA 1
ATOM 1113 C C . ALA A 1 142 ? 2.241 8.930 -52.923 1.00 47.84 142 ALA A C 1
ATOM 1115 O O . ALA A 1 142 ? 1.890 10.107 -53.016 1.00 47.84 142 ALA A O 1
ATOM 1116 N N . LYS A 1 143 ? 3.506 8.546 -53.118 1.00 55.88 143 LYS A N 1
ATOM 1117 C CA . LYS A 1 143 ? 4.475 9.392 -53.816 1.00 55.88 143 LYS A CA 1
ATOM 1118 C C . LYS A 1 143 ? 4.069 9.437 -55.289 1.00 55.88 143 LYS A C 1
ATOM 1120 O O . LYS A 1 143 ? 4.022 8.385 -55.924 1.00 55.88 143 LYS A O 1
ATOM 1125 N N . ASN A 1 144 ? 3.773 10.641 -55.774 1.00 53.53 144 ASN A N 1
ATOM 1126 C CA . ASN A 1 144 ? 3.780 10.966 -57.201 1.00 53.53 144 ASN A CA 1
ATOM 1127 C C . ASN A 1 144 ? 5.218 11.041 -57.718 1.00 53.53 144 ASN A C 1
ATOM 1129 O O . ASN A 1 144 ? 6.098 11.447 -56.919 1.00 53.53 144 ASN A O 1
#